Protein 4N7H (pdb70)

Organism: Homo sapiens (NCBI:txid9606)

Nearest PDB structures (foldseek):
  4n7h-assembly1_A  TM=1.031E+00  e=6.881E-06  Homo sapiens
  5dws-assembly1_G  TM=9.764E-01  e=7.129E-04  Homo sapiens
  5cq2-assembly1_A  TM=9.591E-01  e=8.043E-04  Homo sapiens
  4rex-assembly1_A  TM=9.232E-01  e=2.380E-03  Homo sapiens
  5xmc-assembly1_A  TM=9.456E-01  e=2.851E-03  Mus musculus

Sequence (42 aa):
GFLPKGWEVRHAPNGRPFFIDHNTKTTTWEDPREAPPSYAEV

InterPro domains:
  IPR000569 HECT domain [PF00632] (1014-1316)
  IPR000569 HECT domain [PS50237] (984-1318)
  IPR000569 HECT domain [SM00119] (982-1318)
  IPR000569 HECT domain [cd00078] (962-1316)
  IPR001202 WW domain [PF00397] (612-641)
  IPR001202 WW domain [PF00397] (769-798)
  IPR001202 WW domain [PF00397] (842-871)
  IPR001202 WW domain [PF00397] (894-923)
  IPR001202 WW domain [PS01159] (616-641)
  IPR001202 WW domain [PS01159] (773-798)
  IPR001202 WW domain [PS01159] (846-871)
  IPR001202 WW domain [PS01159] (898-923)
  IPR001202 WW domain [PS50020] (610-643)
  IPR001202 WW domain [PS50020] (767-800)
  IPR001202 WW domain [PS50020] (840-873)
  IPR001202 WW domain [PS50020] (892-925)
  IPR001202 WW domain [SM00456] (611-643)
  IPR001202 WW domain [SM00456] (768-800)
  IPR001202 WW domain [SM00456] (841-873)
  IPR001202 WW domain [SM00456] (893-925)

Secondary structure (DSSP, 8-state):
-PPPTTEEEEE-TTS-EEEEETTTTEEESS---/-PPPPGGG-

B-factor: mean 29.45, std 7.81, range [16.58, 71.13]

Foldseek 3Di:
DDAPPQKDWDADPVGQIKMARNVVGDIGSDGPD/DDDDDPVVD

GO terms:
  GO:0061630 ubiquitin protein ligase activity (F, IDA)
  GO:0006511 ubiquitin-dependent protein catabolic process (P, IDA)
  GO:0032991 protein-containing complex (C, IDA)
  GO:0016567 protein ubiquitination (P, IDA)
  GO:0005515 protein binding (F, IPI)
  GO:0006622 protein targeting to lysosome (P, IPI)
  GO:0019899 enzyme binding (F, IPI)
  GO:0016241 regulation of macroautophagy (P, TAS)
  GO:0045732 positive regulation of protein catabolic process (P, IDA)
  GO:0061630 ubiquitin protein ligase activity (F, TAS)
  GO:0005829 cytosol (C, TAS)
  GO:0016248 channel inhibitor activity (F, IDA)
  GO:0048471 perinuclear region of cytoplasm (C, IDA)
  GO:0000785 chromatin (C, IDA)
  GO:0005737 cytoplasm (C, IDA)
  GO:0005938 cell cortex (C, IDA)
  GO:0042391 regulation of membrane potential (P, IDA)
  GO:0042921 nuclear receptor-mediated glucocorticoid signaling pathway (P, IDA)
  GO:0043130 ubiquitin binding (F, IDA)
  GO:1903765 negative regulation of potassium ion export across plasma membrane (P, IDA)

Solvent-accessible surface area: 3230 Å² total; per-residue (Å²): 96,204,40,58,196,30,58,50,67,99,13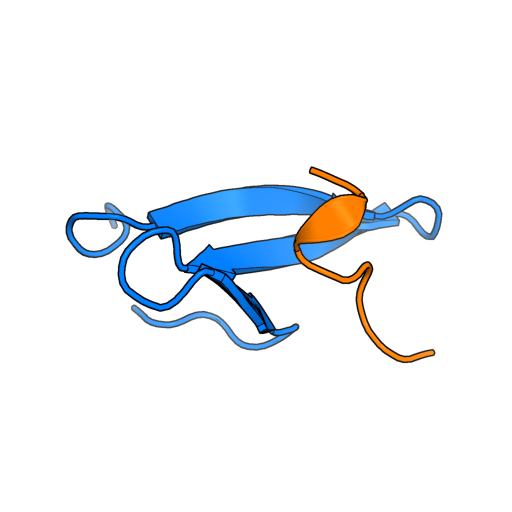4,8,135,106,43,105,57,10,12,0,15,73,98,88,141,67,28,40,41,136,70,42,161,190,86,35,15,59,56,102,124,57

Structure (mmCIF, N/CA/C/O backbone):
data_4N7H
#
_entry.id   4N7H
#
_cell.length_a   38.882
_cell.length_b   38.882
_cell.length_c   49.997
_cell.angle_alpha   90.000
_cell.angle_beta   90.000
_cell.angle_gamma   120.000
#
_symmetry.space_group_name_H-M   'P 32 2 1'
#
loop_
_entity.id
_entity.type
_entity.pdbx_description
1 polymer 'E3 ubiquitin-protein ligase NEDD4'
2 polymer 'Arrestin domain-containing protein 3'
3 non-polymer GUANIDINE
4 water water
#
loop_
_atom_site.group_PDB
_atom_site.id
_atom_site.type_symbol
_atom_site.label_atom_id
_atom_site.label_alt_id
_atom_site.label_comp_id
_atom_site.label_asym_id
_atom_site.label_entity_id
_atom_site.label_seq_id
_atom_site.pdbx_PDB_ins_code
_atom_site.Cartn_x
_atom_site.Cartn_y
_atom_site.Cartn_z
_atom_site.occupancy
_atom_site.B_iso_or_equiv
_atom_site.auth_seq_id
_atom_site.auth_comp_id
_atom_site.auth_asym_id
_atom_site.auth_atom_id
_atom_site.pdbx_PDB_model_num
ATOM 1 N N . GLY A 1 5 ? 19.053 -1.855 0.946 1.00 39.37 421 GLY A N 1
ATOM 2 C CA . GLY A 1 5 ? 17.951 -2.739 0.615 1.00 31.75 421 GLY A CA 1
ATOM 3 C C . GLY A 1 5 ? 17.137 -2.154 -0.528 1.00 30.17 421 GLY A C 1
ATOM 4 O O . GLY A 1 5 ? 17.329 -0.998 -0.930 1.00 26.20 421 GLY A O 1
ATOM 7 N N . PHE A 1 6 ? 16.234 -2.951 -1.081 1.00 26.75 422 PHE A N 1
ATOM 8 C CA . PHE A 1 6 ? 15.382 -2.458 -2.157 1.00 20.23 422 PHE A CA 1
ATOM 9 C C . PHE A 1 6 ? 14.345 -1.484 -1.643 1.00 24.23 422 PHE A C 1
ATOM 10 O O . PHE A 1 6 ? 13.857 -1.607 -0.515 1.00 27.39 422 PHE A O 1
ATOM 27 N N . LEU A 1 7 ? 13.983 -0.528 -2.487 1.00 22.58 423 LEU A N 1
ATOM 28 C CA . LEU A 1 7 ? 12.928 0.421 -2.151 1.00 24.41 423 LEU A CA 1
ATOM 29 C C . LEU A 1 7 ? 11.586 -0.295 -2.098 1.00 24.94 423 LEU A C 1
ATOM 30 O O . LEU A 1 7 ? 11.406 -1.322 -2.764 1.00 28.70 423 LEU A O 1
ATOM 46 N N . PRO A 1 8 ? 10.609 0.261 -1.358 1.00 25.00 424 PRO A N 1
ATOM 47 C CA . PRO A 1 8 ? 9.268 -0.323 -1.413 1.00 28.60 424 PRO A CA 1
ATOM 48 C C . PRO A 1 8 ? 8.711 -0.286 -2.816 1.00 27.64 424 PRO A C 1
ATOM 49 O O . PRO A 1 8 ? 9.179 0.461 -3.672 1.00 26.68 424 PRO A O 1
ATOM 60 N N . LYS A 1 9 ? 7.711 -1.108 -3.041 1.00 27.12 425 LYS A N 1
ATOM 61 C CA . LYS A 1 9 ? 7.056 -1.215 -4.321 1.00 30.58 425 LYS A CA 1
ATOM 62 C C . LYS A 1 9 ? 6.501 0.154 -4.720 1.00 27.72 425 LYS A C 1
ATOM 63 O O . LYS A 1 9 ? 5.906 0.853 -3.897 1.00 31.28 425 LYS A O 1
ATOM 82 N N . GLY A 1 10 ? 6.771 0.562 -5.950 1.00 29.67 426 GLY A N 1
ATOM 83 C CA . GLY A 1 10 ? 6.274 1.833 -6.453 1.00 28.42 426 GLY A CA 1
ATOM 84 C C . GLY A 1 10 ? 7.234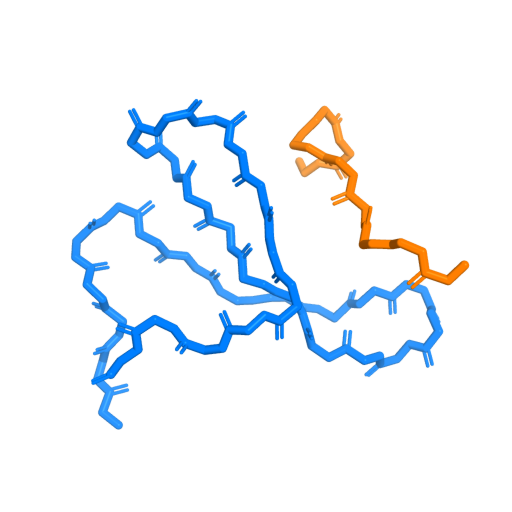 2.992 -6.327 1.00 28.77 426 GLY A C 1
ATOM 85 O O . GLY A 1 10 ? 6.943 4.076 -6.832 1.00 28.45 426 GLY A O 1
ATOM 89 N N . TRP A 1 11 ? 8.391 2.770 -5.695 1.00 24.38 427 TRP A N 1
ATOM 90 C CA . TRP A 1 11 ? 9.372 3.843 -5.475 1.00 21.53 427 TRP A CA 1
ATOM 91 C C . TRP A 1 11 ? 10.657 3.699 -6.291 1.00 27.47 427 TRP A C 1
ATOM 92 O O 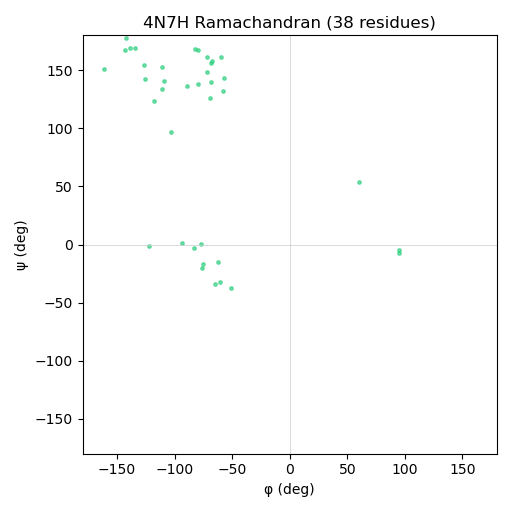. TRP A 1 11 ? 11.060 2.590 -6.654 1.00 28.50 427 TRP A O 1
ATOM 113 N N . GLU A 1 12 ? 11.305 4.824 -6.574 1.00 20.81 428 GLU A N 1
ATOM 114 C CA . GLU A 1 12 ? 12.622 4.795 -7.190 1.00 24.27 428 GLU A CA 1
ATOM 115 C C . GLU A 1 12 ? 13.429 5.931 -6.593 1.00 25.48 428 GLU A C 1
ATOM 116 O O . GLU A 1 12 ? 12.879 6.783 -5.875 1.00 23.61 428 GLU A O 1
ATOM 128 N N . VAL A 1 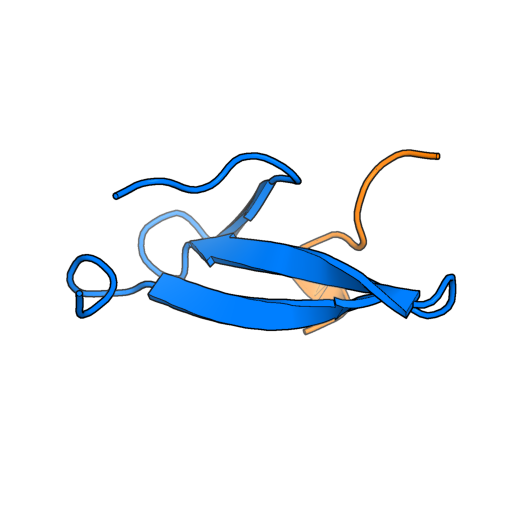13 ? 14.737 5.917 -6.828 1.00 25.88 429 VAL A N 1
ATOM 129 C CA . VAL A 1 13 ? 15.585 7.011 -6.375 1.00 23.20 429 VAL A CA 1
ATOM 130 C C . VAL A 1 13 ? 16.379 7.572 -7.556 1.00 27.33 429 VAL A C 1
ATOM 131 O O . VAL A 1 13 ? 16.805 6.829 -8.430 1.00 26.38 429 VAL A O 1
ATOM 144 N N . ARG A 1 14 ? 16.556 8.887 -7.580 1.00 24.88 430 ARG A N 1
ATOM 145 C CA . ARG A 1 14 ? 17.327 9.573 -8.622 1.00 23.37 430 ARG A CA 1
ATOM 146 C C . ARG A 1 14 ? 18.102 10.703 -7.950 1.00 27.51 430 ARG A C 1
ATOM 147 O O . ARG A 1 14 ? 17.954 10.929 -6.760 1.00 25.67 430 ARG A O 1
ATOM 168 N N . HIS A 1 15 ? 18.910 11.416 -8.718 1.00 28.46 431 HIS A N 1
ATOM 169 C CA . HIS A 1 15 ? 19.705 12.505 -8.180 1.00 28.35 431 HIS A CA 1
ATOM 170 C C . HIS A 1 15 ? 19.153 13.807 -8.729 1.00 23.71 431 HIS A C 1
ATOM 171 O O . HIS A 1 15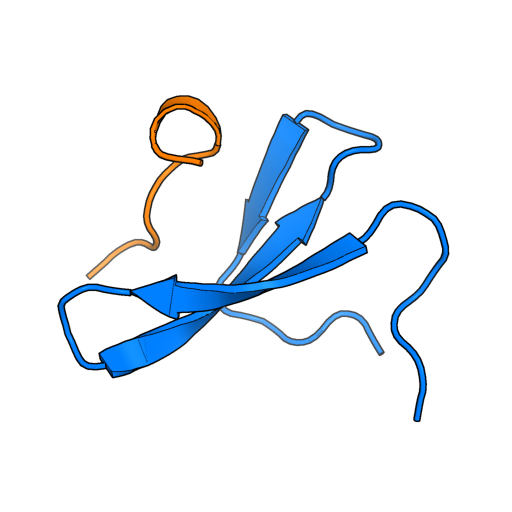 ? 18.903 13.920 -9.929 1.00 24.10 431 HIS A O 1
ATOM 184 N N . ALA A 1 16 ? 18.984 14.787 -7.843 1.00 24.74 432 ALA A N 1
ATOM 185 C CA . ALA A 1 16 ? 18.457 16.094 -8.212 1.00 24.21 432 ALA A CA 1
ATOM 186 C C . ALA A 1 16 ? 19.558 16.898 -8.828 1.00 28.74 432 ALA A C 1
ATOM 187 O O . ALA A 1 16 ? 20.724 16.515 -8.725 1.00 31.69 432 ALA A O 1
ATOM 194 N N . PRO A 1 17 ? 19.207 18.022 -9.462 1.00 29.70 433 PRO A N 1
ATOM 195 C CA . PRO A 1 17 ? 20.268 18.847 -10.034 1.00 33.30 433 PRO A CA 1
ATOM 196 C C . PRO A 1 17 ? 21.380 19.166 -9.035 1.00 31.30 433 PRO A C 1
ATOM 197 O O . PRO A 1 17 ? 22.542 19.162 -9.445 1.00 38.26 433 PRO A O 1
ATOM 208 N N . ASN A 1 18 ? 21.050 19.405 -7.762 1.00 32.36 434 ASN A N 1
ATOM 209 C CA . ASN A 1 18 ? 22.082 19.753 -6.787 1.00 32.38 434 ASN A CA 1
ATOM 210 C C . ASN A 1 18 ? 22.873 18.540 -6.341 1.00 36.52 434 ASN A C 1
ATOM 211 O O . ASN A 1 18 ? 23.758 18.643 -5.483 1.00 42.41 434 ASN A O 1
ATOM 222 N N . GLY A 1 19 ? 22.532 17.386 -6.898 1.00 33.68 435 GLY A N 1
ATOM 223 C CA . GLY A 1 19 ? 23.289 16.169 -6.667 1.00 33.87 435 GLY A CA 1
ATOM 224 C C . GLY A 1 19 ? 22.764 15.286 -5.550 1.00 34.46 435 GLY A C 1
ATOM 225 O O . GLY A 1 19 ? 23.251 14.169 -5.339 1.00 37.00 435 GLY A O 1
ATOM 229 N N . ARG A 1 20 ? 21.781 15.784 -4.814 1.00 32.72 436 ARG A N 1
ATOM 230 C CA . ARG A 1 20 ? 21.252 15.062 -3.671 1.00 27.58 436 ARG A CA 1
ATOM 231 C C . ARG A 1 20 ? 20.279 13.997 -4.178 1.00 29.19 436 ARG A C 1
ATOM 232 O O . ARG A 1 20 ? 19.496 14.258 -5.091 1.00 25.49 436 ARG A O 1
ATOM 253 N N . PRO A 1 21 ? 20.330 12.788 -3.609 1.00 27.23 437 PRO A N 1
ATOM 254 C CA . PRO A 1 21 ? 19.337 11.805 -4.037 1.00 22.74 437 PRO A CA 1
ATOM 255 C C . PRO A 1 21 ? 17.949 12.215 -3.560 1.00 24.68 437 PRO A C 1
ATOM 256 O O . PRO A 1 21 ? 17.838 12.753 -2.450 1.00 22.15 437 PRO A O 1
ATOM 267 N N . PHE A 1 22 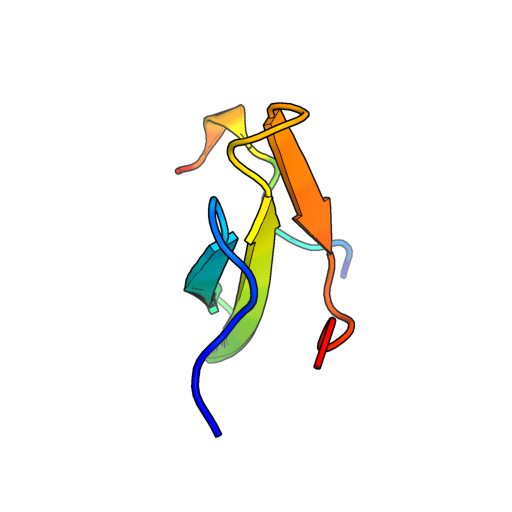? 16.933 12.028 -4.407 1.00 24.68 438 PHE A N 1
ATOM 268 C CA . PHE A 1 22 ? 15.546 12.154 -3.962 1.00 21.61 438 PHE A CA 1
ATOM 269 C C . PHE A 1 22 ? 14.780 10.919 -4.316 1.00 23.42 438 PHE A C 1
ATOM 270 O O . PHE A 1 22 ? 15.126 10.197 -5.246 1.00 23.65 438 PHE A O 1
ATOM 287 N N . PHE A 1 23 ? 13.727 10.667 -3.558 1.00 19.13 439 PHE A N 1
ATOM 288 C CA . PHE A 1 23 ? 12.973 9.441 -3.702 1.00 17.42 439 PHE A CA 1
ATOM 289 C C . PHE A 1 23 ? 11.630 9.775 -4.311 1.00 22.09 439 PHE A C 1
ATOM 290 O O . PHE A 1 23 ? 10.998 10.771 -3.958 1.00 18.03 439 PHE A O 1
ATOM 307 N N . ILE A 1 24 ? 11.199 8.896 -5.202 1.00 19.29 440 ILE A N 1
ATOM 308 C CA . ILE A 1 24 ? 10.022 9.129 -6.012 1.00 17.21 440 ILE A CA 1
ATOM 309 C C . ILE A 1 24 ? 8.986 8.087 -5.717 1.00 19.83 440 ILE A C 1
ATOM 310 O O . ILE A 1 24 ? 9.246 6.892 -5.854 1.00 20.20 440 ILE A O 1
ATOM 326 N N . ASP A 1 25 ? 7.803 8.561 -5.331 1.00 19.96 441 ASP A N 1
ATOM 327 C CA . ASP A 1 25 ? 6.683 7.723 -4.944 1.00 18.05 441 ASP A CA 1
ATOM 328 C C . ASP A 1 25 ? 5.678 7.688 -6.077 1.00 21.10 441 ASP A C 1
ATOM 329 O O . ASP A 1 25 ? 4.897 8.623 -6.237 1.00 21.20 441 ASP A O 1
ATOM 338 N N . HIS A 1 26 ? 5.743 6.648 -6.904 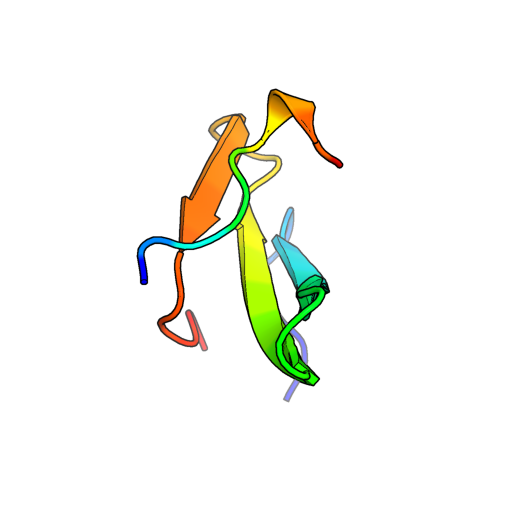1.00 21.40 442 HIS A N 1
ATOM 339 C CA . HIS A 1 26 ? 4.813 6.542 -8.030 1.00 24.67 442 HIS A CA 1
ATOM 340 C C . HIS A 1 26 ? 3.418 6.123 -7.593 1.00 25.42 442 HIS A C 1
ATOM 341 O O . HIS A 1 26 ? 2.457 6.280 -8.349 1.00 32.04 442 HIS A O 1
ATOM 354 N N . ASN A 1 27 ? 3.307 5.595 -6.380 1.00 25.94 443 ASN A N 1
ATOM 355 C CA . ASN A 1 27 ? 2.012 5.251 -5.795 1.00 25.85 443 ASN A CA 1
ATOM 356 C C . ASN A 1 27 ? 1.128 6.472 -5.547 1.00 30.40 443 ASN A C 1
ATOM 357 O O . ASN A 1 27 ? -0.097 6.382 -5.664 1.00 31.29 443 ASN A O 1
ATOM 368 N N . THR A 1 28 ? 1.736 7.608 -5.194 1.00 23.89 444 THR A N 1
ATOM 369 C CA . THR A 1 28 ? 0.971 8.811 -4.906 1.00 21.52 444 THR A CA 1
ATOM 370 C C . THR A 1 28 ? 1.371 9.992 -5.791 1.00 23.86 444 THR A C 1
ATOM 371 O O . THR A 1 28 ? 0.783 11.083 -5.682 1.00 24.40 444 THR A O 1
ATOM 382 N N . LYS A 1 29 ? 2.357 9.777 -6.666 1.00 22.51 445 LYS A N 1
ATOM 383 C CA . LYS A 1 29 ? 2.857 10.811 -7.581 1.00 19.64 445 LYS A CA 1
ATOM 384 C C . LYS A 1 29 ? 3.378 11.973 -6.782 1.00 20.81 445 LYS A C 1
ATOM 385 O O . LYS A 1 29 ? 2.992 13.130 -6.975 1.00 21.23 445 LYS A O 1
ATOM 404 N N . THR A 1 30 ? 4.276 11.641 -5.862 1.00 21.47 446 THR A N 1
ATOM 405 C CA . THR A 1 30 ? 4.940 12.628 -5.023 1.00 21.96 446 THR A CA 1
ATOM 406 C C . THR A 1 30 ? 6.419 12.251 -4.896 1.00 19.87 446 THR A C 1
ATOM 407 O O . THR A 1 30 ? 6.821 11.168 -5.327 1.00 19.39 446 THR A O 1
ATOM 418 N N . THR A 1 31 ? 7.213 13.168 -4.346 1.00 16.58 447 THR A N 1
ATOM 419 C CA . THR A 1 31 ? 8.633 12.937 -4.085 1.00 17.79 447 THR A CA 1
ATOM 420 C C . THR A 1 31 ? 9.011 13.412 -2.688 1.00 18.65 447 THR A C 1
ATOM 421 O O . THR A 1 31 ? 8.251 14.119 -2.027 1.00 16.95 447 THR A O 1
ATOM 432 N N . THR A 1 32 ? 10.214 13.048 -2.257 1.00 16.99 448 THR A N 1
ATOM 433 C CA . THR A 1 32 ? 10.684 13.405 -0.931 1.00 17.49 448 THR A CA 1
ATOM 434 C C . THR A 1 32 ? 12.186 13.274 -0.867 1.00 21.50 448 THR A C 1
ATOM 435 O O . THR A 1 32 ? 12.773 12.466 -1.603 1.00 19.50 448 THR A O 1
ATOM 446 N N . TRP A 1 33 ? 12.814 14.072 -0.007 1.00 20.27 449 TRP A N 1
ATOM 447 C CA . TRP A 1 33 ? 14.254 13.917 0.221 1.00 22.31 449 TRP A CA 1
ATOM 448 C C . TRP A 1 33 ? 14.540 12.717 1.092 1.00 22.33 449 TRP A C 1
ATOM 449 O O . TRP A 1 33 ? 15.679 12.240 1.141 1.00 24.89 449 TRP A O 1
ATOM 470 N N . GLU A 1 34 ? 13.542 12.259 1.843 1.00 18.08 450 GLU A N 1
ATOM 471 C CA . GLU A 1 34 ? 13.781 11.244 2.879 1.00 19.24 450 GLU A CA 1
ATOM 472 C C . GLU A 1 34 ? 13.641 9.831 2.343 1.00 24.30 450 GLU A C 1
ATOM 473 O O . GLU A 1 34 ? 12.729 9.516 1.587 1.00 19.96 450 GLU A O 1
ATOM 485 N N . ASP A 1 35 ? 14.576 8.984 2.745 1.00 23.42 451 ASP A N 1
ATOM 486 C CA . ASP A 1 35 ? 14.584 7.579 2.348 1.00 22.09 451 ASP A CA 1
ATOM 487 C C . ASP A 1 35 ? 13.427 6.827 2.992 1.00 23.36 451 ASP A C 1
ATOM 488 O O . ASP A 1 35 ? 13.280 6.874 4.234 1.00 23.15 451 ASP A O 1
ATOM 497 N N . PRO A 1 36 ? 12.597 6.139 2.184 1.00 21.12 452 PRO A N 1
ATOM 498 C CA . PRO A 1 36 ? 11.394 5.442 2.670 1.00 21.02 452 PRO A CA 1
ATOM 499 C C . PRO A 1 36 ? 11.651 4.060 3.226 1.00 28.76 452 PRO A C 1
ATOM 500 O O . PRO A 1 36 ? 10.727 3.422 3.715 1.00 29.31 452 PRO A O 1
ATOM 511 N N . ARG A 1 37 ? 12.893 3.601 3.161 1.00 26.27 453 ARG A N 1
ATOM 512 C CA . ARG A 1 37 ? 13.211 2.236 3.564 1.00 26.50 453 ARG A CA 1
ATOM 513 C C . ARG A 1 37 ? 13.220 2.073 5.089 1.00 34.58 453 ARG A C 1
ATOM 514 O O . ARG A 1 37 ? 13.178 0.945 5.594 1.00 37.44 453 ARG A O 1
ATOM 536 N N . GLU B 2 3 ? 15.435 24.725 -1.661 1.00 47.64 344 GLU B N 1
ATOM 537 C CA . GLU B 2 3 ? 16.053 23.427 -1.431 1.00 33.39 344 GLU B CA 1
ATOM 538 C C . GLU B 2 3 ? 15.049 22.268 -1.312 1.00 25.37 344 GLU B C 1
ATOM 539 O O . GLU B 2 3 ? 15.429 21.194 -0.865 1.00 26.34 344 GLU B O 1
ATOM 550 N N . ALA B 2 4 ? 13.796 22.478 -1.718 1.00 23.69 345 ALA B N 1
ATOM 551 C CA . ALA B 2 4 ? 12.841 21.382 -1.826 1.00 25.63 345 ALA B CA 1
ATOM 552 C C . ALA B 2 4 ? 13.261 20.440 -2.950 1.00 24.62 345 ALA B C 1
ATOM 553 O O . ALA B 2 4 ? 13.952 20.862 -3.888 1.00 24.92 345 ALA B O 1
ATOM 560 N N . PRO B 2 5 ? 12.797 19.189 -2.893 1.00 21.47 346 PRO B N 1
ATOM 561 C CA . PRO B 2 5 ? 13.118 18.247 -3.964 1.00 22.52 346 PRO B CA 1
ATOM 562 C C . PRO B 2 5 ? 12.376 18.559 -5.242 1.00 22.95 346 PRO B C 1
ATOM 563 O O . PRO B 2 5 ? 11.344 19.242 -5.225 1.00 20.95 346 PRO B O 1
ATOM 574 N N . PRO B 2 6 ? 12.877 18.024 -6.352 1.00 22.04 347 PRO B N 1
ATOM 575 C CA . PRO B 2 6 ? 12.127 18.140 -7.595 1.00 19.60 347 PRO B CA 1
ATOM 576 C C . PRO B 2 6 ? 10.754 17.526 -7.396 1.00 19.06 347 PRO B C 1
ATOM 577 O O . PRO B 2 6 ? 10.613 16.542 -6.682 1.00 20.68 347 PRO B O 1
ATOM 588 N N . SER B 2 7 ? 9.734 18.122 -7.998 1.00 20.73 348 SER B N 1
ATOM 589 C CA . SER B 2 7 ? 8.404 17.597 -7.846 1.00 19.54 348 SER B CA 1
ATOM 590 C C . SER B 2 7 ? 8.187 16.466 -8.802 1.00 19.32 348 SER B C 1
ATOM 591 O O . SER B 2 7 ? 8.985 16.235 -9.721 1.00 22.18 348 SER B O 1
ATOM 599 N N . TYR B 2 8 ? 7.099 15.747 -8.593 1.00 20.95 349 TYR B N 1
ATOM 600 C CA . TYR B 2 8 ? 6.851 14.548 -9.381 1.00 18.48 349 TYR B CA 1
ATOM 601 C C . TYR B 2 8 ? 6.745 14.881 -10.860 1.00 21.95 349 TYR B C 1
ATOM 602 O O . TYR B 2 8 ? 7.131 14.086 -11.706 1.00 23.67 349 TYR B O 1
ATOM 620 N N . ALA B 2 9 ? 6.239 16.063 -11.177 1.00 22.71 350 ALA B N 1
ATOM 621 C CA . ALA B 2 9 ? 6.136 16.476 -12.590 1.00 25.16 350 ALA B CA 1
ATOM 622 C C . ALA B 2 9 ? 7.492 16.588 -13.300 1.00 25.78 350 ALA B C 1
ATOM 623 O O . ALA B 2 9 ? 7.551 16.650 -14.548 1.00 28.12 350 ALA B O 1
ATOM 630 N N . GLU B 2 10 ? 8.578 16.614 -12.534 1.00 23.45 351 GLU B N 1
ATOM 631 C CA . GLU B 2 10 ? 9.920 16.766 -13.099 1.00 26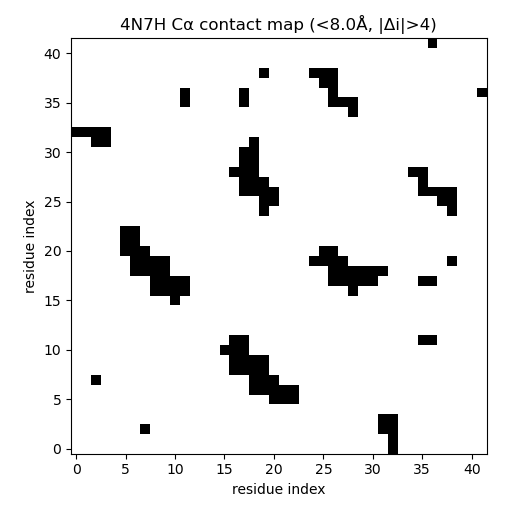.52 351 GLU B CA 1
ATOM 632 C C . GLU B 2 10 ? 10.585 15.425 -13.339 1.00 29.56 351 GLU B C 1
ATOM 633 O O . GLU B 2 10 ? 11.730 15.369 -13.805 1.00 29.96 351 GLU B O 1
ATOM 645 N N . VAL B 2 11 ? 9.852 14.359 -13.042 1.00 22.91 352 VAL B N 1
ATOM 646 C CA . VAL B 2 11 ? 10.322 12.995 -13.228 1.00 28.21 352 VAL B CA 1
ATOM 647 C C . VAL B 2 11 ? 9.807 12.466 -14.555 1.00 28.38 352 VAL B C 1
ATOM 648 O O . VAL B 2 11 ? 10.603 12.208 -15.445 1.00 47.68 352 VAL B O 1
#

Radius of gyration: 9.55 Å; Cα contacts (8 Å, |Δi|>4): 65; chains: 2; bounding box: 22×26×17 Å